Protein AF-A0A958J7U5-F1 (afdb_monomer_lite)

Structure (mmCIF, N/CA/C/O backbone):
data_AF-A0A958J7U5-F1
#
_entry.id   AF-A0A958J7U5-F1
#
loop_
_atom_site.group_PDB
_atom_site.id
_atom_site.type_symbol
_atom_site.label_atom_id
_atom_site.label_alt_id
_atom_site.label_comp_id
_atom_site.label_asym_id
_atom_site.label_entity_id
_atom_site.label_seq_id
_atom_site.pdbx_PDB_ins_code
_atom_site.Cartn_x
_atom_site.Cartn_y
_atom_site.Cartn_z
_atom_site.occupancy
_atom_site.B_iso_or_equiv
_atom_site.auth_seq_id
_atom_site.auth_comp_id
_atom_site.auth_asym_id
_atom_site.auth_atom_id
_atom_site.pdbx_PDB_model_num
ATOM 1 N N . MET A 1 1 ? -10.746 -6.681 -6.343 1.00 83.62 1 MET A N 1
ATOM 2 C CA . MET A 1 1 ? -10.108 -6.425 -5.038 1.00 83.62 1 MET A CA 1
ATOM 3 C C . MET A 1 1 ? -11.057 -5.571 -4.215 1.00 83.62 1 MET A C 1
ATOM 5 O O . MET A 1 1 ? -11.650 -4.666 -4.791 1.00 83.62 1 MET A O 1
ATOM 9 N N . LEU A 1 2 ? -11.267 -5.891 -2.939 1.00 90.31 2 LEU A N 1
ATOM 10 C CA . LEU A 1 2 ? -12.128 -5.127 -2.031 1.00 90.31 2 LEU A CA 1
ATOM 11 C C . LEU A 1 2 ? -11.323 -4.701 -0.805 1.00 90.31 2 LEU A C 1
ATOM 13 O O . LEU A 1 2 ? -10.599 -5.515 -0.238 1.00 90.31 2 LEU A O 1
ATOM 17 N N . PHE A 1 3 ? -11.468 -3.441 -0.411 1.00 92.44 3 PHE A N 1
ATOM 18 C CA . PHE A 1 3 ? -10.849 -2.883 0.786 1.00 92.44 3 PHE A CA 1
ATOM 19 C C . PHE A 1 3 ? -11.851 -2.950 1.931 1.00 92.44 3 PHE A C 1
ATOM 21 O O . PHE A 1 3 ? -12.968 -2.446 1.804 1.00 92.44 3 PHE A O 1
ATOM 28 N N . HIS A 1 4 ? -11.456 -3.588 3.024 1.00 95.69 4 HIS A N 1
ATOM 29 C CA . HIS A 1 4 ? -12.252 -3.679 4.238 1.00 95.69 4 HIS A CA 1
ATOM 30 C C . HIS A 1 4 ? -11.542 -2.898 5.328 1.00 95.69 4 HIS A C 1
ATOM 32 O O . HIS A 1 4 ? -10.360 -3.132 5.571 1.00 95.69 4 HIS A O 1
ATOM 38 N N . PHE A 1 5 ? -12.261 -1.986 5.971 1.00 96.69 5 PHE A N 1
ATOM 39 C CA . PHE A 1 5 ? -11.729 -1.205 7.072 1.00 96.69 5 PHE A CA 1
ATOM 40 C C . PHE A 1 5 ? -12.803 -0.910 8.115 1.00 96.69 5 PHE A C 1
ATOM 42 O O . PHE A 1 5 ? -13.997 -0.894 7.806 1.00 96.69 5 PHE A O 1
ATOM 49 N N . GLU A 1 6 ? -12.349 -0.653 9.333 1.00 96.25 6 GLU A N 1
ATOM 50 C CA . GLU A 1 6 ? -13.137 -0.180 10.463 1.00 96.25 6 GLU A CA 1
ATOM 51 C C . GLU A 1 6 ? -12.350 0.942 11.138 1.00 96.25 6 GLU A C 1
ATOM 53 O O . GLU A 1 6 ? -11.171 0.767 11.440 1.00 96.25 6 GLU A O 1
ATOM 58 N N . LEU A 1 7 ? -12.973 2.108 11.305 1.00 96.81 7 LEU A N 1
ATOM 59 C CA . LEU A 1 7 ? -12.341 3.254 11.956 1.00 96.81 7 LEU A CA 1
ATOM 60 C C . LEU A 1 7 ? -12.516 3.157 13.469 1.00 96.81 7 LEU A C 1
ATOM 62 O O . LEU A 1 7 ? -13.548 2.678 13.940 1.00 96.81 7 LEU A O 1
ATOM 66 N N . GLU A 1 8 ? -11.533 3.658 14.207 1.00 95.31 8 GLU A N 1
ATOM 67 C CA . GLU A 1 8 ? -11.657 3.855 15.649 1.00 95.31 8 GLU A CA 1
ATOM 68 C C . GLU A 1 8 ? -12.774 4.852 15.987 1.00 95.31 8 GLU A C 1
ATOM 70 O O . GLU A 1 8 ? -13.121 5.733 15.187 1.00 95.31 8 GLU A O 1
ATOM 75 N N . ASN A 1 9 ? -13.343 4.729 17.190 1.00 94.81 9 ASN A N 1
ATOM 76 C CA . ASN A 1 9 ? -14.291 5.730 17.663 1.00 94.81 9 ASN A CA 1
ATOM 77 C C . ASN A 1 9 ? -13.557 7.048 17.894 1.00 94.81 9 ASN A C 1
ATOM 79 O O . ASN A 1 9 ? -12.420 7.076 18.357 1.00 94.81 9 ASN A O 1
ATOM 83 N N . LEU A 1 10 ? -14.236 8.159 17.621 1.00 92.25 10 LEU A N 1
ATOM 84 C CA . LEU A 1 10 ? -13.629 9.484 17.718 1.00 92.25 10 LEU A CA 1
ATOM 85 C C . LEU A 1 10 ? -13.093 9.788 19.128 1.00 92.25 10 LEU A C 1
ATOM 87 O O . LEU A 1 10 ? -12.103 10.501 19.256 1.00 92.25 10 LEU A O 1
ATOM 91 N N . GLU A 1 11 ? -13.746 9.272 20.170 1.00 93.75 11 GLU A N 1
ATOM 92 C CA . GLU A 1 11 ? -13.322 9.410 21.566 1.00 93.75 11 GLU A CA 1
ATOM 93 C C . GLU A 1 11 ? -12.025 8.671 21.920 1.00 93.75 11 GLU A C 1
ATOM 95 O O . GLU A 1 11 ? -11.380 9.054 22.897 1.00 93.75 11 GLU A O 1
ATOM 100 N N . ASP A 1 12 ? -11.645 7.660 21.137 1.00 92.69 12 ASP A N 1
ATOM 101 C CA . ASP A 1 12 ? -10.459 6.832 21.370 1.00 92.69 12 ASP A CA 1
ATOM 102 C C . ASP A 1 12 ? -9.216 7.396 20.646 1.00 92.69 12 ASP A C 1
ATOM 104 O O . ASP A 1 12 ? -8.085 7.046 20.980 1.00 92.69 12 ASP A O 1
ATOM 108 N N . ILE A 1 13 ? -9.404 8.334 19.705 1.00 92.69 13 ILE A N 1
ATOM 109 C CA . ILE A 1 13 ? -8.319 8.930 18.912 1.00 92.69 13 ILE A CA 1
ATOM 110 C C . ILE A 1 13 ? -7.546 9.969 19.734 1.00 92.69 13 ILE A C 1
ATOM 112 O O . ILE A 1 13 ? -8.056 11.042 20.077 1.00 92.69 13 ILE A O 1
ATOM 116 N N . GLU A 1 14 ? -6.263 9.697 19.974 1.00 90.44 14 GLU A N 1
ATOM 117 C CA . GLU A 1 14 ? -5.374 10.624 20.674 1.00 90.44 14 GLU A CA 1
ATOM 118 C C . GLU A 1 14 ? -5.058 11.882 19.830 1.00 90.44 14 GLU A C 1
ATOM 120 O O . GLU A 1 14 ? -4.676 11.781 18.657 1.00 90.44 14 GLU A O 1
ATOM 125 N N . PRO A 1 15 ? -5.162 13.099 20.404 1.00 91.31 15 PRO A N 1
ATOM 126 C CA . PRO A 1 15 ? -4.698 14.319 19.752 1.00 91.31 15 PRO A CA 1
ATOM 127 C C . PRO A 1 15 ? -3.190 14.294 19.497 1.00 91.31 15 PRO A C 1
ATOM 129 O O . PRO A 1 15 ? -2.401 13.843 20.323 1.00 91.31 15 PRO A O 1
ATOM 132 N N . TRP A 1 16 ? -2.777 14.860 18.370 1.00 91.31 16 TRP A N 1
ATOM 133 C CA . TRP A 1 16 ? -1.379 14.908 17.963 1.00 91.31 16 TRP A CA 1
ATOM 134 C C . TRP A 1 16 ? -0.680 16.145 18.523 1.00 91.31 16 TRP A C 1
ATOM 136 O O . TRP A 1 16 ? -1.299 17.193 18.709 1.00 91.31 16 TRP A O 1
ATOM 146 N N . GLY A 1 17 ? 0.637 16.046 18.703 1.00 89.38 17 GLY A N 1
ATOM 147 C CA . GLY A 1 17 ? 1.484 17.133 19.193 1.00 89.38 17 GLY A CA 1
ATOM 148 C C . GLY A 1 17 ? 1.886 16.947 20.653 1.00 89.38 17 GLY A C 1
ATOM 149 O O . GLY A 1 17 ? 1.810 15.853 21.201 1.00 89.38 17 GLY A O 1
ATOM 150 N N . ASN A 1 18 ? 2.341 18.029 21.281 1.00 92.06 18 ASN A N 1
ATOM 151 C CA . ASN A 1 18 ? 2.673 18.056 22.703 1.00 92.06 18 ASN A CA 1
ATOM 152 C C . ASN A 1 18 ? 1.902 19.194 23.371 1.00 92.06 18 ASN A C 1
ATOM 154 O O . ASN A 1 18 ? 1.729 20.237 22.741 1.00 92.06 18 ASN A O 1
ATOM 158 N N . PRO A 1 19 ? 1.498 19.061 24.646 1.00 92.06 19 PRO A N 1
ATOM 159 C CA . PRO A 1 19 ? 0.927 20.179 25.386 1.00 92.06 19 PRO A CA 1
ATOM 160 C C . PRO A 1 19 ? 1.841 21.423 25.346 1.00 92.06 19 PRO A C 1
ATOM 162 O O . PRO A 1 19 ? 3.053 21.281 25.533 1.00 92.06 19 PRO A O 1
ATOM 165 N N . PRO A 1 20 ? 1.289 22.638 25.158 1.00 92.31 20 PRO A N 1
ATOM 166 C CA . PRO A 1 20 ? -0.140 22.966 25.056 1.00 92.31 20 PRO A CA 1
ATOM 167 C C . PRO A 1 20 ? -0.740 22.837 23.640 1.00 92.31 20 PRO A C 1
ATOM 169 O O . PRO A 1 20 ? -1.943 23.024 23.479 1.00 92.31 20 PRO A O 1
ATOM 172 N N . ASP A 1 21 ? 0.065 22.511 22.633 1.00 94.12 21 ASP A N 1
ATOM 173 C CA . ASP A 1 21 ? -0.278 22.575 21.209 1.00 94.12 21 ASP A CA 1
ATOM 174 C C . ASP A 1 21 ? -0.804 21.232 20.672 1.00 94.12 21 ASP A C 1
ATOM 176 O O . ASP A 1 21 ? -0.288 20.676 19.700 1.00 94.12 21 ASP A O 1
ATOM 180 N N . LEU A 1 22 ? -1.828 20.686 21.333 1.00 92.88 22 LEU A N 1
ATOM 181 C CA . LEU A 1 22 ? -2.511 19.475 20.874 1.00 92.88 22 LEU A CA 1
ATOM 182 C C . L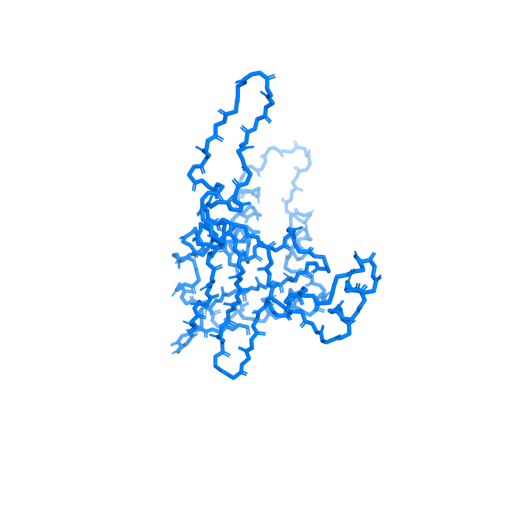EU A 1 22 ? -3.542 19.805 19.788 1.00 92.88 22 LEU A C 1
ATOM 184 O O . LEU A 1 22 ? -4.328 20.744 19.931 1.00 92.88 22 LEU A O 1
ATOM 188 N N . ALA A 1 23 ? -3.582 19.002 18.725 1.00 91.94 23 ALA A N 1
ATOM 189 C CA . ALA A 1 23 ? -4.533 19.165 17.629 1.00 91.94 23 ALA A CA 1
ATOM 190 C C . ALA A 1 23 ? -5.006 17.820 17.067 1.00 91.94 23 ALA A C 1
ATOM 192 O O . ALA A 1 23 ? -4.258 16.847 17.010 1.00 91.94 23 ALA A O 1
ATOM 193 N N . LEU A 1 24 ? -6.249 17.782 16.583 1.00 90.12 24 LEU A N 1
ATOM 194 C CA . LEU A 1 24 ? -6.728 16.662 15.778 1.00 90.12 24 LEU A CA 1
ATOM 195 C C . LEU A 1 24 ? -6.225 16.824 14.341 1.00 90.12 24 LEU A C 1
ATOM 197 O O . LEU A 1 24 ? -6.545 17.798 13.658 1.00 90.12 24 LEU A O 1
ATOM 201 N N . SER A 1 25 ? -5.431 15.858 13.889 1.00 89.06 25 SER A N 1
ATOM 202 C CA . SER A 1 25 ? -4.999 15.746 12.498 1.00 89.06 25 SER A CA 1
ATOM 203 C C . SER A 1 25 ? -6.066 15.019 11.688 1.00 89.06 25 SER A C 1
ATOM 205 O O . SER A 1 25 ? -6.557 13.982 12.128 1.00 89.06 25 SER A O 1
ATOM 207 N N . TRP A 1 26 ? -6.378 15.498 10.479 1.00 93.00 26 TRP A N 1
ATOM 208 C CA . TRP A 1 26 ? -7.281 14.784 9.566 1.00 93.00 26 TRP A CA 1
ATOM 209 C C . TRP A 1 26 ? -6.802 13.345 9.306 1.00 93.00 26 TRP A C 1
ATOM 211 O O . TRP A 1 26 ? -7.617 12.441 9.174 1.00 93.00 26 TRP A O 1
ATOM 221 N N . PHE A 1 27 ? -5.482 13.136 9.272 1.00 93.75 27 PHE A N 1
ATOM 222 C CA . PHE A 1 27 ? -4.873 11.825 9.078 1.00 93.75 27 PHE A CA 1
ATOM 223 C C . PHE A 1 27 ? -5.057 10.946 10.319 1.00 93.75 27 PHE A C 1
ATOM 225 O O . PHE A 1 27 ? -5.396 9.771 10.198 1.00 93.75 27 PHE A O 1
ATOM 232 N N . GLY A 1 28 ? -4.932 11.542 11.510 1.00 93.75 28 GLY A N 1
ATOM 233 C CA . GLY A 1 28 ? -5.219 10.881 12.784 1.00 93.75 28 GLY A CA 1
ATOM 234 C C . GLY A 1 28 ? -6.660 10.374 12.873 1.00 93.75 28 GLY A C 1
ATOM 235 O O . GLY A 1 28 ? -6.888 9.276 13.359 1.00 93.75 28 GLY A O 1
ATOM 236 N N . LEU A 1 29 ? -7.616 11.106 12.287 1.00 95.19 29 LEU A N 1
ATOM 237 C CA . LEU A 1 29 ? -9.025 10.692 12.191 1.00 95.19 29 LEU A CA 1
ATOM 238 C C . LEU A 1 29 ? -9.264 9.450 11.312 1.00 95.19 29 LEU A C 1
ATOM 240 O O . LEU A 1 29 ? -10.402 9.005 11.188 1.00 95.19 29 LEU A O 1
ATOM 244 N N . SER A 1 30 ? -8.222 8.914 10.673 1.00 96.56 30 SER A N 1
ATOM 245 C CA . SER A 1 30 ? -8.286 7.673 9.899 1.00 96.56 30 SER A CA 1
ATOM 246 C C . SER A 1 30 ? -7.689 6.464 10.623 1.00 96.56 30 SER A C 1
ATOM 248 O O . SER A 1 30 ? -7.515 5.424 9.988 1.00 96.56 30 SER A O 1
ATOM 250 N N . ALA A 1 31 ? -7.351 6.593 11.911 1.00 95.62 31 ALA A N 1
ATOM 251 C CA . ALA A 1 31 ? -6.923 5.471 12.743 1.00 95.62 31 ALA A CA 1
ATOM 252 C C . ALA A 1 31 ? -7.981 4.354 12.725 1.00 95.62 31 ALA A C 1
ATOM 254 O O . ALA A 1 31 ? -9.188 4.623 12.684 1.00 95.62 31 ALA A O 1
ATOM 255 N N . GLY A 1 32 ? -7.530 3.106 12.655 1.00 95.19 32 GLY A N 1
ATOM 256 C CA . GLY A 1 32 ? -8.423 1.981 12.449 1.00 95.19 32 GLY A CA 1
ATOM 257 C C . GLY A 1 32 ? -7.734 0.717 11.970 1.00 95.19 32 GLY A C 1
ATOM 258 O O . GLY A 1 32 ? -6.520 0.642 11.796 1.00 95.19 32 GLY A O 1
ATOM 259 N N . ASN A 1 33 ? -8.566 -0.286 11.706 1.00 95.69 33 ASN A N 1
ATOM 260 C CA . ASN A 1 33 ? -8.137 -1.596 11.258 1.00 95.69 33 ASN A CA 1
ATOM 261 C C . ASN A 1 33 ? -8.490 -1.826 9.789 1.00 95.69 33 ASN A C 1
ATOM 263 O O . ASN A 1 33 ? -9.579 -1.446 9.356 1.00 95.69 33 ASN A O 1
ATOM 267 N N . TYR A 1 34 ? -7.630 -2.495 9.017 1.00 96.00 34 TYR A N 1
ATOM 268 C CA . TYR A 1 34 ? -7.951 -2.847 7.632 1.00 96.00 34 TYR A CA 1
ATOM 269 C C . TYR A 1 34 ? -7.282 -4.122 7.111 1.00 96.00 34 TYR A C 1
ATOM 271 O O . TYR A 1 34 ? -6.280 -4.610 7.632 1.00 96.00 34 TYR A O 1
ATOM 279 N N . HIS A 1 35 ? -7.860 -4.651 6.032 1.00 95.69 35 HIS A N 1
ATOM 280 C CA . HIS A 1 35 ? -7.290 -5.708 5.199 1.00 95.69 35 HIS A CA 1
ATOM 281 C C . HIS A 1 35 ? -7.818 -5.607 3.762 1.00 95.69 35 HIS A C 1
ATOM 283 O O . HIS A 1 35 ? -8.755 -4.860 3.457 1.00 95.69 35 HIS A O 1
ATOM 289 N N . ILE A 1 36 ? -7.225 -6.385 2.857 1.00 94.00 36 ILE A N 1
ATOM 290 C CA . ILE A 1 36 ? -7.600 -6.389 1.442 1.00 94.00 36 ILE A CA 1
ATOM 291 C C . ILE A 1 36 ? -8.074 -7.781 1.045 1.00 94.00 36 ILE A C 1
ATOM 293 O O . ILE A 1 36 ? -7.350 -8.762 1.184 1.00 94.00 36 ILE A O 1
ATOM 297 N N . LYS A 1 37 ? -9.270 -7.869 0.464 1.00 93.44 37 LYS A N 1
ATOM 298 C CA . LYS A 1 37 ? -9.790 -9.106 -0.114 1.00 93.44 37 LYS A CA 1
ATOM 299 C C . LYS A 1 37 ? -9.490 -9.190 -1.609 1.00 93.44 37 LYS A C 1
ATOM 301 O O . LYS A 1 37 ? -9.998 -8.418 -2.434 1.00 93.44 37 LYS A O 1
ATOM 306 N N . ALA A 1 38 ? -8.700 -10.190 -1.962 1.00 89.31 38 ALA A N 1
ATOM 307 C CA . ALA A 1 38 ? -8.216 -10.500 -3.294 1.00 89.31 38 ALA A CA 1
ATOM 308 C C . ALA A 1 38 ? -8.715 -11.884 -3.737 1.00 89.31 38 ALA A C 1
ATOM 310 O O . ALA A 1 38 ? -8.059 -12.908 -3.549 1.00 89.31 38 ALA A O 1
ATOM 311 N N . GLY A 1 39 ? -9.922 -11.935 -4.307 1.00 88.25 39 GLY A N 1
ATOM 312 C CA . GLY A 1 39 ? -10.568 -13.209 -4.623 1.00 88.25 39 GLY A CA 1
ATOM 313 C C . GLY A 1 39 ? -10.881 -13.989 -3.343 1.00 88.25 39 GLY A C 1
ATOM 314 O O . GLY A 1 39 ? -11.704 -13.544 -2.541 1.00 88.25 39 GLY A O 1
ATOM 315 N N . MET A 1 40 ? -10.232 -15.143 -3.165 1.00 90.06 40 MET A N 1
ATOM 316 C CA . MET A 1 40 ? -10.343 -15.968 -1.951 1.00 90.06 40 MET A CA 1
ATOM 317 C C . MET A 1 40 ? -9.248 -15.679 -0.913 1.00 90.06 40 MET A C 1
ATOM 319 O O . MET A 1 40 ? -9.295 -16.249 0.172 1.00 90.06 40 MET A O 1
ATOM 323 N N . THR A 1 41 ? -8.283 -14.817 -1.235 1.00 90.56 41 THR A N 1
ATOM 324 C CA . THR A 1 41 ? -7.150 -14.490 -0.363 1.00 90.56 41 THR A CA 1
ATOM 325 C C . THR A 1 41 ? -7.405 -13.179 0.374 1.00 90.56 41 THR A C 1
ATOM 327 O O . THR A 1 41 ? -7.923 -12.224 -0.209 1.00 90.56 41 THR A O 1
ATOM 330 N N . GLU A 1 42 ? -7.013 -13.119 1.643 1.00 93.12 42 GLU A N 1
ATOM 331 C CA . GLU A 1 42 ? -6.936 -11.879 2.418 1.00 93.12 42 GLU A CA 1
ATOM 332 C C . GLU A 1 42 ? -5.471 -11.451 2.511 1.00 93.12 42 GLU A C 1
ATOM 334 O O . GLU A 1 42 ? -4.643 -12.162 3.080 1.00 93.12 42 GLU A O 1
ATOM 339 N N . LEU A 1 43 ? -5.144 -10.307 1.919 1.00 92.81 43 LEU A N 1
ATOM 340 C CA . LEU A 1 43 ? -3.854 -9.654 2.101 1.00 92.81 43 LEU A CA 1
ATOM 341 C C . LEU A 1 43 ? -3.922 -8.753 3.332 1.00 92.81 43 LEU A C 1
ATOM 343 O O . LEU A 1 43 ? -4.989 -8.241 3.680 1.00 92.81 43 LEU A O 1
ATOM 347 N N . LEU A 1 44 ? -2.761 -8.519 3.945 1.00 93.31 44 LEU A N 1
ATOM 348 C CA . LEU A 1 44 ? -2.621 -7.676 5.137 1.00 93.31 44 LEU A CA 1
ATOM 349 C C . LEU A 1 44 ? -3.422 -8.198 6.344 1.00 93.31 44 LEU A C 1
ATOM 351 O O . LEU A 1 44 ? -3.874 -7.441 7.195 1.00 93.31 44 LEU A O 1
ATOM 355 N N . ARG A 1 45 ? -3.589 -9.520 6.422 1.00 94.06 45 ARG A N 1
ATOM 356 C CA . ARG A 1 45 ? -4.056 -10.220 7.616 1.00 94.06 45 ARG A CA 1
ATOM 357 C C . ARG A 1 45 ? -2.877 -10.987 8.203 1.00 94.06 45 ARG A C 1
ATOM 359 O O . ARG A 1 45 ? -2.295 -11.834 7.526 1.00 94.06 45 ARG A O 1
ATOM 366 N N . TYR A 1 46 ? -2.539 -10.710 9.454 1.00 93.38 46 TYR A N 1
ATOM 367 C CA . TYR A 1 46 ? -1.535 -11.471 10.183 1.00 93.38 46 TYR A CA 1
ATOM 368 C C . TYR A 1 46 ? -1.982 -12.922 10.373 1.00 93.38 46 TYR A C 1
ATOM 370 O O . TYR A 1 46 ? -3.169 -13.221 10.533 1.00 93.38 46 TYR A O 1
ATOM 378 N N . SER A 1 47 ? -1.013 -13.838 10.362 1.00 92.25 47 SER A N 1
ATOM 379 C CA . SER A 1 47 ? -1.285 -15.243 10.654 1.00 92.25 47 SER A CA 1
ATOM 380 C C . SER A 1 47 ? -1.668 -15.428 12.124 1.00 92.25 47 SER A C 1
ATOM 382 O O . SER A 1 47 ? -1.315 -14.618 12.988 1.00 92.25 47 SER A O 1
ATOM 384 N N . ASP A 1 48 ? -2.361 -16.521 12.430 1.00 94.12 48 ASP A N 1
ATOM 385 C CA . ASP A 1 48 ? -2.809 -16.814 13.794 1.00 94.12 48 ASP A CA 1
ATOM 386 C C . ASP A 1 48 ? -1.616 -16.967 14.761 1.00 94.12 48 ASP A C 1
ATOM 388 O O . ASP A 1 48 ? -1.717 -16.664 15.952 1.00 94.12 48 ASP A O 1
ATOM 392 N N . GLU A 1 49 ? -0.457 -17.403 14.256 1.00 94.06 49 GLU A N 1
ATOM 393 C CA . GLU A 1 49 ? 0.797 -17.462 15.004 1.00 94.06 49 GLU A CA 1
ATOM 394 C C . GLU A 1 49 ? 1.320 -16.071 15.374 1.00 94.06 49 GLU A C 1
ATOM 396 O O . GLU A 1 49 ? 1.686 -15.861 16.532 1.00 94.06 49 GLU A O 1
ATOM 401 N N . CYS A 1 50 ? 1.329 -15.125 14.426 1.00 92.44 50 CYS A N 1
ATOM 402 C CA . CYS A 1 50 ? 1.721 -13.738 14.681 1.00 92.44 50 CYS A CA 1
ATOM 403 C C . CYS A 1 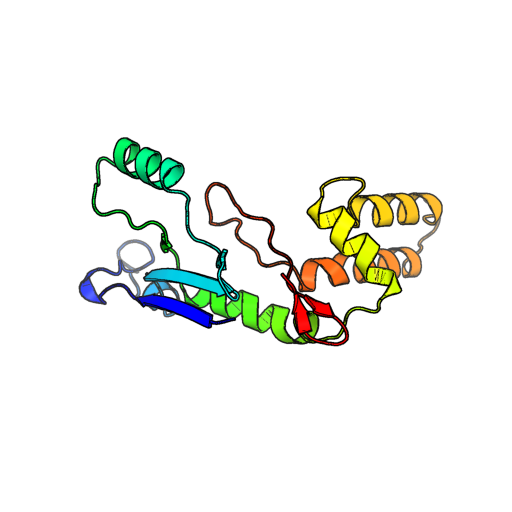50 ? 0.801 -13.094 15.719 1.00 92.44 50 CYS A C 1
ATOM 405 O O . CYS A 1 50 ? 1.281 -12.542 16.706 1.00 92.44 50 CYS A O 1
ATOM 407 N N . VAL A 1 51 ? -0.515 -13.238 15.549 1.00 94.00 51 VAL A N 1
ATOM 408 C CA . VAL A 1 51 ? -1.507 -12.673 16.475 1.00 94.00 51 VAL A CA 1
ATOM 409 C C . VAL A 1 51 ? -1.325 -13.236 17.878 1.00 94.00 51 VAL A C 1
ATOM 411 O O . VAL A 1 51 ? -1.293 -12.477 18.843 1.00 94.00 51 VAL A O 1
ATOM 414 N N . ARG A 1 52 ? -1.132 -14.554 18.016 1.00 94.56 52 ARG A N 1
ATOM 415 C CA . ARG A 1 52 ? -0.859 -15.174 19.320 1.00 94.56 52 ARG A CA 1
ATOM 416 C C . ARG A 1 52 ? 0.387 -14.577 19.981 1.00 94.56 52 ARG A C 1
ATOM 418 O O . ARG A 1 52 ? 0.339 -14.258 21.166 1.00 94.56 52 ARG A O 1
ATOM 425 N N . ALA A 1 53 ? 1.468 -14.391 19.224 1.00 93.44 53 ALA A N 1
ATOM 426 C CA . ALA A 1 53 ? 2.696 -13.788 19.736 1.00 93.44 53 ALA A CA 1
ATOM 427 C C . ALA A 1 53 ? 2.508 -12.312 20.138 1.00 93.44 53 ALA A C 1
ATOM 429 O O . ALA A 1 53 ? 3.042 -11.881 21.162 1.00 93.44 53 ALA A O 1
ATOM 430 N N . PHE A 1 54 ? 1.735 -11.536 19.371 1.00 92.50 54 PHE A N 1
ATOM 431 C CA . PHE A 1 54 ? 1.430 -10.141 19.699 1.00 92.50 54 PHE A CA 1
ATOM 432 C C . PHE A 1 54 ? 0.599 -10.022 20.972 1.00 92.50 54 PHE A C 1
ATOM 434 O O . PHE A 1 54 ? 0.972 -9.257 21.860 1.00 92.50 54 PHE A O 1
ATOM 441 N N . ARG A 1 55 ? -0.460 -10.829 21.104 1.00 94.81 55 ARG A N 1
ATOM 442 C CA . ARG A 1 55 ? -1.315 -10.861 22.300 1.00 94.81 55 ARG A CA 1
ATOM 443 C C . ARG A 1 55 ? -0.531 -11.235 23.552 1.00 94.81 55 ARG A C 1
ATOM 445 O O . ARG A 1 55 ? -0.638 -10.557 24.568 1.00 94.81 55 ARG A O 1
ATOM 452 N N . GLU A 1 56 ? 0.329 -12.252 23.466 1.00 95.00 56 GLU A N 1
ATOM 453 C CA . GLU A 1 56 ? 1.202 -12.652 24.576 1.00 95.00 56 GLU A CA 1
ATOM 454 C C . GLU A 1 56 ? 2.160 -11.523 24.988 1.00 95.00 56 GLU A C 1
ATOM 456 O O . GLU A 1 56 ? 2.303 -11.222 26.176 1.00 95.00 56 GLU A O 1
ATOM 461 N N . LYS A 1 57 ? 2.791 -10.862 24.010 1.00 94.31 57 LYS A N 1
ATOM 462 C CA . LYS A 1 57 ? 3.740 -9.768 24.255 1.00 94.31 57 LYS A CA 1
ATOM 463 C C . LYS A 1 57 ? 3.062 -8.522 24.835 1.00 94.31 57 LYS A C 1
ATOM 465 O O . LYS A 1 57 ? 3.617 -7.914 25.749 1.00 94.31 57 LYS A O 1
ATOM 470 N N . ALA A 1 58 ? 1.901 -8.141 24.307 1.00 92.75 58 ALA A N 1
ATOM 471 C CA . ALA A 1 58 ? 1.143 -6.963 24.731 1.00 92.75 58 ALA A CA 1
ATOM 472 C C . ALA A 1 58 ? 0.310 -7.206 26.002 1.00 92.75 58 ALA A C 1
ATOM 474 O O . ALA A 1 58 ? -0.055 -6.249 26.679 1.00 92.75 58 ALA A O 1
ATOM 475 N N . ARG A 1 59 ? 0.055 -8.476 26.354 1.00 93.88 59 ARG A N 1
ATOM 476 C CA . ARG A 1 59 ? -0.913 -8.897 27.383 1.00 93.88 59 ARG A CA 1
ATOM 477 C C . ARG A 1 59 ? -2.325 -8.379 27.101 1.00 93.88 59 ARG A C 1
ATOM 479 O O . ARG A 1 59 ? -3.027 -7.958 28.017 1.00 93.88 59 ARG A O 1
ATOM 486 N N . ASP A 1 60 ? -2.714 -8.430 25.834 1.00 91.00 60 ASP A N 1
ATOM 487 C CA . ASP A 1 60 ? -3.999 -7.950 25.344 1.00 91.00 60 ASP A CA 1
ATOM 488 C C . ASP A 1 60 ? -4.606 -8.989 24.401 1.00 91.00 60 ASP A C 1
ATOM 490 O O . ASP A 1 60 ? -4.092 -9.219 23.310 1.00 91.00 60 ASP A O 1
ATOM 494 N N . ASP A 1 61 ? -5.698 -9.625 24.826 1.00 90.44 61 ASP A N 1
ATOM 495 C CA . ASP A 1 61 ? -6.401 -10.640 24.037 1.00 90.44 61 ASP A CA 1
ATOM 496 C C . ASP A 1 61 ? -7.343 -10.042 22.977 1.00 90.44 61 ASP A C 1
ATOM 498 O O . ASP A 1 61 ? -7.905 -10.784 22.165 1.00 90.44 61 ASP A O 1
ATOM 502 N N . THR A 1 62 ? -7.514 -8.717 22.958 1.00 88.50 62 THR A N 1
ATOM 503 C CA . THR A 1 62 ? -8.429 -8.017 22.046 1.00 88.50 62 THR A CA 1
ATOM 504 C C . THR A 1 62 ? -7.803 -7.679 20.694 1.00 88.50 62 THR A C 1
ATOM 506 O O . THR A 1 62 ? -8.543 -7.422 19.745 1.00 88.50 62 THR A O 1
ATOM 509 N N . LEU A 1 63 ? -6.470 -7.780 20.561 1.00 90.00 63 LEU A N 1
ATOM 510 C CA . LEU A 1 63 ? -5.765 -7.494 19.307 1.00 90.00 63 LEU A CA 1
ATOM 511 C C . LEU A 1 63 ? -6.349 -8.290 18.140 1.00 90.00 63 LEU A C 1
ATOM 513 O O . LEU A 1 63 ? -6.484 -9.519 18.208 1.00 90.00 63 LEU A O 1
ATOM 517 N N . THR A 1 64 ? -6.674 -7.593 17.058 1.00 91.75 64 THR A N 1
ATOM 518 C CA . THR A 1 64 ? -7.249 -8.188 15.850 1.00 91.75 64 THR A CA 1
ATOM 519 C C . THR A 1 64 ? -6.145 -8.771 14.950 1.00 91.75 64 THR A C 1
ATOM 521 O O . THR A 1 64 ? -4.967 -8.457 15.128 1.00 91.75 64 THR A O 1
ATOM 524 N N . PRO A 1 65 ? -6.474 -9.653 13.987 1.00 94.19 65 PRO A N 1
ATOM 525 C CA . PRO A 1 65 ? -5.504 -10.116 12.995 1.00 94.19 65 PRO A CA 1
ATOM 526 C C . PRO A 1 65 ? -5.237 -9.092 11.884 1.00 94.19 65 PRO A C 1
ATOM 528 O O . PRO A 1 65 ? -4.479 -9.390 10.962 1.00 94.19 65 PRO A O 1
ATOM 531 N N . TYR A 1 6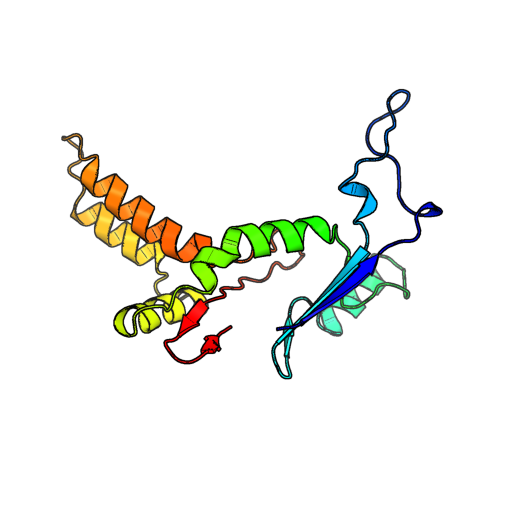6 ? -5.895 -7.938 11.906 1.00 95.25 66 TYR A N 1
ATOM 532 C CA . TYR A 1 66 ? -5.835 -6.954 10.836 1.00 95.25 66 TYR A CA 1
ATOM 533 C C . TYR A 1 66 ? -4.778 -5.894 11.120 1.00 95.25 66 TYR A C 1
ATOM 535 O O . TYR A 1 66 ? -4.262 -5.789 12.232 1.00 95.25 66 TYR A O 1
ATOM 543 N N . VAL A 1 67 ? -4.412 -5.145 10.083 1.00 94.19 67 VAL A N 1
ATOM 544 C CA . VAL A 1 67 ? -3.493 -4.023 10.245 1.00 94.19 67 VAL A CA 1
ATOM 545 C C . VAL A 1 67 ? -4.179 -2.951 11.063 1.00 94.19 67 VAL A C 1
ATOM 547 O O . VAL A 1 67 ? -5.195 -2.445 10.609 1.00 94.19 67 VAL A O 1
ATOM 550 N N . ASP A 1 68 ? -3.581 -2.594 12.192 1.00 93.44 68 ASP A N 1
ATOM 551 C CA . ASP A 1 68 ? -3.968 -1.460 13.025 1.00 93.44 68 ASP A CA 1
ATOM 552 C C . ASP A 1 68 ? -3.096 -0.246 12.660 1.00 93.44 68 ASP A C 1
ATOM 554 O O . ASP A 1 68 ? -1.937 -0.134 13.074 1.00 93.44 68 ASP A O 1
ATOM 558 N N . TYR A 1 69 ? -3.592 0.579 11.735 1.00 94.31 69 TYR A N 1
ATOM 559 C CA . TYR A 1 69 ? -2.876 1.738 11.204 1.00 94.31 69 TYR A CA 1
ATOM 560 C C . TYR A 1 69 ? -3.830 2.717 10.509 1.00 94.31 69 TYR A C 1
ATOM 562 O O . TYR A 1 69 ? -4.952 2.384 10.141 1.00 94.31 69 TYR A O 1
ATOM 570 N N . TYR A 1 70 ? -3.353 3.927 10.229 1.00 95.38 70 TYR A N 1
ATOM 571 C CA . TYR A 1 70 ? -4.127 4.949 9.526 1.00 95.38 70 TYR A CA 1
ATOM 572 C C . TYR A 1 70 ? -4.597 4.469 8.143 1.00 95.38 70 TYR A C 1
ATOM 574 O O . TYR A 1 70 ? -3.795 4.302 7.219 1.00 95.38 70 TYR A O 1
ATOM 582 N N . VAL A 1 71 ? -5.911 4.299 7.976 1.00 96.38 71 VAL A N 1
ATOM 583 C CA . VAL A 1 71 ? -6.558 3.844 6.734 1.00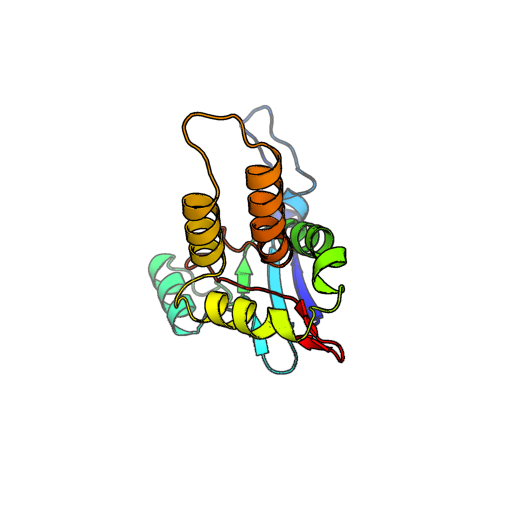 96.38 71 VAL A CA 1
ATOM 584 C C . VAL A 1 71 ? -6.235 4.786 5.574 1.00 96.38 71 VAL A C 1
ATOM 586 O O . VAL A 1 71 ? -6.024 4.332 4.448 1.00 96.38 71 VAL A O 1
ATOM 589 N N . ALA A 1 72 ? -6.121 6.094 5.839 1.00 95.56 72 ALA A N 1
ATOM 590 C CA . ALA A 1 72 ? -5.755 7.069 4.817 1.00 95.56 72 ALA A CA 1
ATOM 591 C C . ALA A 1 72 ? -4.407 6.746 4.158 1.00 95.56 72 ALA A C 1
ATOM 593 O O . ALA A 1 72 ? -4.275 6.956 2.956 1.00 95.56 72 ALA A O 1
ATOM 594 N N . ARG A 1 73 ? -3.443 6.169 4.895 1.00 94.50 73 ARG A N 1
ATOM 595 C CA . ARG A 1 73 ? -2.140 5.789 4.332 1.00 94.50 73 ARG A CA 1
ATOM 596 C C . ARG A 1 73 ? -2.291 4.768 3.212 1.00 94.50 73 ARG A C 1
ATOM 598 O O . ARG A 1 73 ? -1.744 4.961 2.130 1.00 94.50 73 ARG A O 1
ATOM 605 N N . LEU A 1 74 ? -3.071 3.715 3.461 1.00 93.69 74 LEU A N 1
ATOM 606 C CA . LEU A 1 74 ? -3.353 2.697 2.455 1.00 93.69 74 LEU A CA 1
ATOM 607 C C . LEU A 1 74 ? -4.043 3.317 1.232 1.00 93.69 74 LEU A C 1
ATOM 609 O O . LEU A 1 74 ? -3.665 3.033 0.098 1.00 93.69 74 LEU A O 1
ATOM 613 N N . TYR A 1 75 ? -5.041 4.177 1.447 1.00 92.81 75 TYR A N 1
ATOM 614 C CA . TYR A 1 75 ? -5.748 4.837 0.347 1.00 92.81 75 TYR A CA 1
ATOM 615 C C . TYR A 1 75 ? -4.835 5.742 -0.486 1.00 92.81 75 TYR A C 1
ATOM 617 O O . TYR A 1 75 ? -4.914 5.707 -1.713 1.00 92.81 75 TYR A O 1
ATOM 625 N N . GLU A 1 76 ? -3.967 6.526 0.150 1.00 94.31 76 GLU A N 1
ATOM 626 C CA . GLU A 1 76 ? -2.986 7.368 -0.540 1.00 94.31 76 GLU A CA 1
ATOM 627 C C . GLU A 1 76 ? -2.034 6.536 -1.400 1.00 94.31 76 GLU A C 1
ATOM 629 O O . GLU A 1 76 ? -1.817 6.873 -2.565 1.00 94.31 76 GLU A O 1
ATOM 634 N N . ASP A 1 77 ? -1.514 5.428 -0.864 1.00 93.31 77 ASP A N 1
ATOM 635 C CA . ASP A 1 77 ? -0.630 4.537 -1.614 1.00 93.31 77 ASP A CA 1
ATOM 636 C C . ASP A 1 77 ? -1.343 3.901 -2.809 1.00 93.31 77 ASP A C 1
ATOM 638 O O . ASP A 1 77 ? -0.837 3.959 -3.930 1.00 93.31 77 ASP A O 1
ATOM 642 N N . ILE A 1 78 ? -2.563 3.394 -2.623 1.00 92.50 78 ILE A N 1
ATOM 643 C CA . ILE A 1 78 ? -3.347 2.817 -3.721 1.00 92.50 78 ILE A CA 1
ATOM 644 C C . ILE A 1 78 ? -3.668 3.862 -4.793 1.00 92.50 78 ILE A C 1
ATOM 646 O O . ILE A 1 78 ? -3.563 3.556 -5.979 1.00 92.50 78 ILE A O 1
ATOM 650 N N . LEU A 1 79 ? -4.039 5.090 -4.418 1.00 93.81 79 LEU A N 1
ATOM 651 C CA . LEU A 1 79 ? -4.323 6.160 -5.382 1.00 93.81 79 LEU A CA 1
ATOM 652 C C . LEU A 1 79 ? -3.072 6.595 -6.146 1.00 93.81 79 LEU A C 1
ATOM 654 O O . LEU A 1 79 ? -3.150 6.819 -7.354 1.00 93.81 79 LEU A O 1
ATOM 658 N N . ARG A 1 80 ? -1.925 6.680 -5.464 1.00 94.50 80 ARG A N 1
ATOM 659 C CA . ARG A 1 80 ? -0.627 6.976 -6.082 1.00 94.50 80 ARG A CA 1
ATOM 660 C C . ARG A 1 80 ? -0.241 5.903 -7.099 1.00 94.50 80 ARG A C 1
ATOM 662 O O . ARG A 1 80 ? 0.196 6.234 -8.194 1.00 94.50 80 ARG A O 1
ATOM 669 N N . MET A 1 81 ? -0.428 4.633 -6.752 1.00 94.81 81 MET A N 1
ATOM 670 C CA . MET A 1 81 ? -0.085 3.499 -7.613 1.00 94.81 81 MET A CA 1
ATOM 671 C C . MET A 1 81 ? -1.105 3.275 -8.739 1.00 94.81 81 MET A C 1
ATOM 673 O O . MET A 1 81 ? -0.757 2.738 -9.789 1.00 94.81 81 MET A O 1
ATOM 677 N N . HIS A 1 82 ? -2.365 3.683 -8.541 1.00 92.69 82 HIS A N 1
ATOM 678 C CA . HIS A 1 82 ? -3.497 3.395 -9.426 1.00 92.69 82 HIS A CA 1
ATOM 679 C C . HIS A 1 82 ? -3.197 3.519 -10.933 1.00 92.69 82 HIS A C 1
ATOM 681 O O . HIS A 1 82 ? -3.464 2.554 -11.649 1.00 92.69 82 HIS A O 1
ATOM 687 N N . PRO A 1 83 ? -2.653 4.638 -11.457 1.00 93.69 83 PRO A N 1
ATOM 688 C CA . PRO A 1 83 ? -2.401 4.758 -12.895 1.00 93.69 83 PRO A CA 1
ATOM 689 C C . PRO A 1 83 ? -1.412 3.713 -13.435 1.00 93.69 83 PRO A C 1
ATOM 691 O O . PRO A 1 83 ? -1.565 3.274 -14.572 1.00 93.69 83 PRO A O 1
ATOM 694 N N . HIS A 1 84 ? -0.455 3.271 -12.622 1.00 93.69 84 HIS A N 1
ATOM 695 C CA . HIS A 1 84 ? 0.586 2.321 -13.016 1.00 93.69 84 HIS A CA 1
ATOM 696 C C . HIS A 1 84 ? 0.111 0.869 -12.886 1.00 93.69 84 HIS A C 1
ATOM 698 O O . HIS A 1 84 ? 0.424 0.027 -13.727 1.00 93.69 84 HIS A O 1
ATOM 704 N N . VAL A 1 85 ? -0.689 0.558 -11.861 1.00 92.12 85 VAL A N 1
ATOM 705 C CA . VAL A 1 85 ? -1.188 -0.813 -11.643 1.00 92.12 85 VAL A CA 1
ATOM 706 C C . VAL A 1 85 ? -2.247 -1.223 -12.666 1.00 92.12 85 VAL A C 1
ATOM 708 O O . VAL A 1 85 ? -2.364 -2.409 -12.963 1.00 92.12 85 VAL A O 1
ATOM 711 N N . ILE A 1 86 ? -3.018 -0.270 -13.210 1.00 91.69 86 ILE A N 1
ATOM 712 C CA . ILE A 1 86 ? -4.020 -0.552 -14.254 1.00 91.69 86 ILE A CA 1
ATOM 713 C C . ILE A 1 86 ? -3.421 -0.586 -15.662 1.00 91.69 86 ILE A C 1
ATOM 715 O O . ILE A 1 86 ? -4.072 -1.081 -16.581 1.00 91.69 86 ILE A O 1
ATOM 719 N N . GLU A 1 87 ? -2.218 -0.039 -15.845 1.00 92.12 87 GLU A N 1
ATOM 720 C CA . GLU A 1 87 ? -1.497 -0.114 -17.109 1.00 92.12 87 GLU A CA 1
ATOM 721 C C . GLU A 1 87 ? -1.080 -1.574 -17.356 1.00 92.12 87 GLU A C 1
ATOM 723 O O . GLU A 1 87 ? -0.347 -2.142 -16.536 1.00 92.12 87 GLU A O 1
ATOM 728 N N . PRO A 1 88 ? -1.526 -2.201 -18.463 1.00 91.12 88 PRO A N 1
ATOM 729 C CA . PRO A 1 88 ? -1.160 -3.575 -18.765 1.00 91.12 88 PRO A CA 1
ATOM 730 C C . PRO A 1 88 ? 0.352 -3.723 -18.905 1.00 91.12 88 PRO A C 1
ATOM 732 O O . PRO A 1 88 ? 0.986 -3.051 -19.719 1.00 91.12 88 PRO A O 1
ATOM 735 N N . VAL A 1 89 ? 0.923 -4.651 -18.143 1.00 90.88 89 VAL A N 1
ATOM 736 C CA . VAL A 1 89 ? 2.331 -5.012 -18.262 1.00 90.88 89 VAL A CA 1
ATOM 737 C C . VAL A 1 89 ? 2.523 -5.809 -19.555 1.00 90.88 89 VAL A C 1
ATOM 739 O O . VAL A 1 89 ? 1.871 -6.843 -19.734 1.00 90.88 89 VAL A O 1
ATOM 742 N N . PRO A 1 90 ? 3.431 -5.384 -20.452 1.00 89.81 90 PRO A N 1
ATOM 743 C CA . PRO A 1 90 ? 3.791 -6.165 -21.625 1.00 89.81 90 PRO A CA 1
ATOM 744 C C . PRO A 1 90 ? 4.239 -7.584 -21.258 1.00 89.81 90 PRO A C 1
ATOM 746 O O . PRO A 1 90 ? 5.051 -7.769 -20.353 1.00 89.81 90 PRO A O 1
ATOM 749 N N . ASP A 1 91 ? 3.780 -8.587 -22.010 1.00 89.94 91 ASP A N 1
ATOM 750 C CA . ASP A 1 91 ? 4.019 -10.005 -21.696 1.00 89.94 91 ASP A CA 1
ATOM 751 C C . ASP A 1 91 ? 5.512 -10.347 -21.519 1.00 89.94 91 ASP A C 1
ATOM 753 O O . ASP A 1 91 ? 5.872 -11.189 -20.696 1.00 89.94 91 ASP A O 1
ATOM 757 N N . PHE A 1 92 ? 6.397 -9.669 -22.259 1.00 88.69 92 PHE A N 1
ATOM 758 C CA . PHE A 1 92 ? 7.844 -9.880 -22.170 1.00 88.69 92 PHE A CA 1
ATOM 759 C C . PHE A 1 92 ? 8.464 -9.366 -20.858 1.00 88.69 92 PHE A C 1
ATOM 761 O O . PHE A 1 92 ? 9.554 -9.811 -20.506 1.00 88.69 92 PHE A O 1
ATOM 768 N N . LEU A 1 93 ? 7.783 -8.475 -20.125 1.00 87.12 93 LEU A N 1
ATOM 769 C CA . LEU A 1 93 ? 8.227 -7.949 -18.829 1.00 87.12 93 LEU A CA 1
ATOM 770 C C . LEU A 1 93 ? 7.755 -8.798 -17.637 1.00 87.12 93 LEU A C 1
ATOM 772 O O . LEU A 1 93 ? 8.373 -8.764 -16.575 1.00 87.12 93 LEU A O 1
ATOM 776 N N . ILE A 1 94 ? 6.721 -9.630 -17.806 1.00 86.88 94 ILE A N 1
ATOM 777 C CA . ILE A 1 94 ? 6.178 -10.490 -16.736 1.00 86.88 94 ILE A CA 1
ATOM 778 C C . ILE A 1 94 ? 7.245 -11.383 -16.068 1.00 86.88 94 ILE A C 1
ATOM 780 O O . ILE A 1 94 ? 7.233 -11.496 -14.838 1.00 86.88 94 ILE A O 1
ATOM 784 N N . PRO A 1 95 ? 8.187 -12.020 -16.800 1.00 85.56 95 PRO A N 1
ATOM 785 C CA . PRO A 1 95 ? 9.234 -12.823 -16.171 1.00 85.56 95 PRO A CA 1
ATOM 786 C C . PRO A 1 95 ? 10.113 -12.039 -15.191 1.00 85.56 95 PRO A C 1
ATOM 788 O O . PRO A 1 95 ? 10.641 -12.641 -14.262 1.00 85.56 95 PRO A O 1
ATOM 791 N N . TYR A 1 96 ? 10.263 -10.725 -15.374 1.00 82.00 96 TYR A N 1
ATOM 792 C CA . TYR A 1 96 ? 11.084 -9.878 -14.510 1.00 82.00 96 TYR A CA 1
ATOM 793 C C . TYR A 1 96 ? 10.364 -9.525 -13.207 1.00 82.00 96 TYR A C 1
ATOM 795 O O . TYR A 1 96 ? 10.959 -9.652 -12.142 1.00 82.00 96 TYR A O 1
ATOM 803 N N . ILE A 1 97 ? 9.061 -9.221 -13.270 1.00 83.19 97 ILE A N 1
ATOM 804 C CA . ILE A 1 97 ? 8.226 -9.046 -12.067 1.00 83.19 97 ILE A CA 1
ATOM 805 C C . ILE A 1 97 ? 8.245 -10.326 -11.219 1.00 83.19 97 ILE A C 1
ATOM 807 O O . ILE A 1 97 ? 8.407 -10.286 -10.005 1.00 83.19 97 ILE A O 1
ATOM 811 N N . ARG A 1 98 ? 8.147 -11.498 -11.859 1.00 83.50 98 ARG A N 1
ATOM 812 C CA . ARG A 1 98 ? 8.196 -12.784 -11.145 1.00 83.50 98 ARG A CA 1
ATOM 813 C C . ARG A 1 98 ? 9.530 -13.045 -10.444 1.00 83.50 98 ARG A C 1
ATOM 815 O O . ARG A 1 98 ? 9.527 -13.695 -9.405 1.00 83.50 98 ARG A O 1
ATOM 822 N N . ARG A 1 99 ? 10.650 -12.572 -11.000 1.00 79.62 99 ARG A N 1
ATOM 823 C CA . ARG A 1 99 ? 11.972 -12.676 -10.358 1.00 79.62 99 ARG A CA 1
ATOM 824 C C . ARG A 1 99 ? 12.070 -11.796 -9.121 1.00 79.62 99 ARG A C 1
ATOM 826 O O . ARG A 1 99 ? 12.576 -12.263 -8.107 1.00 79.62 99 ARG A O 1
ATOM 833 N N . GLU A 1 100 ? 11.521 -10.582 -9.192 1.00 81.56 100 GLU A N 1
ATOM 834 C CA . GLU A 1 100 ? 11.411 -9.686 -8.037 1.00 81.56 100 GLU A CA 1
ATOM 835 C C . GLU A 1 100 ? 10.679 -10.379 -6.880 1.00 81.56 100 GLU A C 1
ATOM 837 O O . GLU A 1 100 ? 11.210 -10.492 -5.778 1.00 81.56 100 GLU A O 1
ATOM 842 N N . LEU A 1 101 ? 9.515 -10.969 -7.169 1.00 78.56 101 LEU A N 1
ATOM 843 C CA . LEU A 1 101 ? 8.709 -11.705 -6.187 1.00 78.56 101 LEU A CA 1
ATOM 844 C C . LEU A 1 101 ? 9.417 -12.936 -5.606 1.00 78.56 101 LEU A C 1
ATOM 846 O O . LEU A 1 101 ? 9.192 -13.289 -4.450 1.00 78.56 101 LEU A O 1
ATOM 850 N N . ALA A 1 102 ? 10.249 -13.611 -6.401 1.00 79.88 102 ALA A N 1
ATOM 851 C CA . ALA A 1 102 ? 11.005 -14.779 -5.958 1.00 79.88 102 ALA A CA 1
ATOM 852 C C . ALA A 1 102 ? 12.237 -14.414 -5.109 1.00 79.88 102 ALA A C 1
ATOM 854 O O . ALA A 1 102 ? 12.809 -15.294 -4.469 1.00 79.88 102 ALA A O 1
ATOM 855 N N . GLY A 1 103 ? 12.667 -13.146 -5.111 1.00 73.69 103 GLY A N 1
ATOM 856 C CA . GLY A 1 103 ? 13.921 -12.720 -4.483 1.00 73.69 103 GLY A CA 1
ATOM 857 C C . GLY A 1 103 ? 15.177 -13.294 -5.156 1.00 73.69 103 GLY A C 1
ATOM 858 O O . GLY A 1 103 ? 16.261 -13.255 -4.578 1.00 73.69 103 GLY A O 1
ATOM 859 N N . GLU A 1 104 ? 15.049 -13.839 -6.369 1.00 71.69 104 GLU A N 1
ATOM 860 C CA . GLU A 1 104 ? 16.135 -14.452 -7.136 1.00 71.69 104 GLU A CA 1
ATOM 861 C C . GLU A 1 104 ? 16.509 -13.542 -8.311 1.00 71.69 104 GLU A C 1
ATOM 863 O O . GLU A 1 104 ? 15.749 -13.444 -9.274 1.00 71.69 104 GLU A O 1
ATOM 868 N N . ASN A 1 105 ? 17.693 -12.913 -8.271 1.00 71.12 105 ASN A N 1
ATOM 869 C CA . ASN A 1 105 ? 18.145 -11.951 -9.290 1.00 71.12 105 ASN A CA 1
ATOM 870 C C . ASN A 1 105 ? 17.083 -10.869 -9.548 1.00 71.12 105 ASN A C 1
ATOM 872 O O . ASN A 1 105 ? 16.460 -10.832 -10.617 1.00 71.12 105 ASN A O 1
ATOM 876 N N . SER A 1 106 ? 16.861 -10.034 -8.529 1.00 82.81 106 SER A N 1
ATOM 877 C CA . SER A 1 106 ? 15.834 -8.992 -8.532 1.00 82.81 106 SER A CA 1
ATOM 878 C C . SER A 1 106 ? 15.964 -8.067 -9.746 1.00 82.81 106 SER A C 1
ATOM 880 O O . SER A 1 106 ? 17.043 -7.892 -10.322 1.00 82.81 106 SER A O 1
ATOM 882 N N . TRP A 1 107 ? 14.855 -7.452 -10.144 1.00 85.25 107 TRP A N 1
ATOM 883 C CA . TRP A 1 107 ? 14.833 -6.426 -11.180 1.00 85.25 107 TRP A CA 1
ATOM 884 C C . TRP A 1 107 ? 15.810 -5.299 -10.859 1.00 85.25 107 TRP A C 1
ATOM 886 O O . TRP A 1 107 ? 16.551 -4.860 -11.735 1.00 85.25 107 TRP A O 1
ATOM 896 N N . PHE A 1 108 ? 15.877 -4.887 -9.592 1.00 85.94 108 PHE A N 1
ATOM 897 C CA . PHE A 1 108 ? 16.844 -3.885 -9.162 1.00 85.94 108 PHE A CA 1
ATOM 898 C C . PHE A 1 108 ? 18.287 -4.326 -9.429 1.00 85.94 108 PHE A C 1
ATOM 900 O O . PHE A 1 108 ? 19.065 -3.555 -9.987 1.00 85.94 108 PHE A O 1
ATOM 907 N N . GLN A 1 109 ? 18.643 -5.570 -9.092 1.00 88.06 109 GLN A N 1
ATOM 908 C CA . GLN A 1 109 ? 19.976 -6.102 -9.376 1.00 88.06 109 GLN A CA 1
ATOM 909 C C . GLN A 1 109 ? 20.258 -6.128 -10.886 1.00 88.06 109 GLN A C 1
ATOM 911 O O . GLN A 1 109 ? 21.331 -5.711 -11.311 1.00 88.06 109 GLN A O 1
ATOM 916 N N . PHE A 1 110 ? 19.287 -6.546 -11.701 1.00 88.06 110 PHE A N 1
ATOM 917 C CA . PHE A 1 110 ? 19.411 -6.518 -13.160 1.00 88.06 110 PHE A CA 1
ATOM 918 C C . PHE A 1 110 ? 19.659 -5.097 -13.698 1.00 88.06 110 PHE A C 1
ATOM 920 O O . PHE A 1 110 ? 20.545 -4.895 -14.529 1.00 88.06 110 PHE A O 1
ATOM 927 N N . CYS A 1 111 ? 18.919 -4.101 -13.203 1.00 90.69 111 CYS A N 1
ATOM 928 C CA . CYS A 1 111 ? 19.115 -2.698 -13.567 1.00 90.69 111 CYS A CA 1
ATOM 929 C C . CYS A 1 111 ? 20.496 -2.180 -13.145 1.00 90.69 111 CYS A C 1
ATOM 931 O O . CYS A 1 111 ? 21.112 -1.429 -13.899 1.00 90.69 111 CYS A O 1
ATOM 933 N N . GLN A 1 112 ? 21.000 -2.596 -11.979 1.00 91.25 112 GLN A N 1
ATOM 934 C CA . GLN A 1 112 ? 22.342 -2.237 -11.510 1.00 91.25 112 GLN A CA 1
ATOM 935 C C . GLN A 1 112 ? 23.442 -2.849 -12.383 1.00 91.25 112 GLN A C 1
ATOM 937 O O . GLN A 1 112 ? 24.354 -2.145 -12.802 1.00 91.25 112 GLN A O 1
ATOM 942 N N . GLU A 1 113 ? 23.333 -4.131 -12.734 1.00 92.38 113 GLU A N 1
ATOM 943 C CA . GLU A 1 113 ? 24.284 -4.790 -13.639 1.00 92.38 113 GLU A CA 1
ATOM 944 C C . GLU A 1 113 ? 24.286 -4.138 -15.032 1.00 92.38 113 GLU A C 1
ATOM 946 O O . GLU A 1 113 ? 25.341 -3.980 -15.653 1.00 92.38 113 GLU A O 1
ATOM 951 N N . TRP A 1 114 ? 23.113 -3.719 -15.521 1.00 93.25 114 TRP A N 1
ATOM 952 C CA . TRP A 1 114 ? 23.010 -2.936 -16.750 1.00 93.25 114 TRP A CA 1
ATOM 953 C C . TRP A 1 114 ? 23.704 -1.576 -16.606 1.00 93.25 114 TRP A C 1
ATOM 955 O O . TRP A 1 114 ? 24.519 -1.231 -17.461 1.00 93.25 114 TRP A O 1
ATOM 965 N N . LEU A 1 115 ? 23.440 -0.836 -15.525 1.00 94.06 115 LEU A N 1
ATOM 966 C CA . LEU A 1 115 ? 24.058 0.463 -15.251 1.00 94.06 115 LEU A CA 1
ATOM 967 C C . LEU A 1 115 ? 25.589 0.359 -15.210 1.00 94.06 115 LEU A C 1
ATOM 969 O O . LEU A 1 115 ? 26.267 1.109 -15.908 1.00 94.06 115 LEU A O 1
ATOM 973 N N . ASP A 1 116 ? 26.130 -0.612 -14.473 1.00 92.75 116 ASP A N 1
ATOM 974 C CA . ASP A 1 116 ? 27.574 -0.840 -14.340 1.00 92.75 116 ASP A CA 1
ATOM 975 C C . ASP A 1 116 ? 28.264 -1.114 -15.686 1.00 92.75 116 ASP A C 1
ATOM 977 O O . ASP A 1 116 ? 29.425 -0.749 -15.876 1.00 92.75 116 ASP A O 1
ATOM 981 N N . GLY A 1 117 ? 27.559 -1.744 -16.631 1.00 93.12 117 GLY A N 1
ATOM 982 C CA . GLY A 1 117 ? 28.065 -2.017 -17.978 1.00 93.12 117 GLY A CA 1
ATOM 983 C C . GLY A 1 117 ? 27.971 -0.842 -18.957 1.00 93.12 117 GLY A C 1
ATOM 984 O O . GLY A 1 117 ? 28.573 -0.915 -20.029 1.00 93.12 117 GLY A O 1
ATOM 985 N N . HIS A 1 118 ? 27.216 0.208 -18.622 1.00 92.00 118 HIS A N 1
ATOM 986 C CA . HIS A 1 118 ? 26.922 1.331 -19.524 1.00 92.00 118 HIS A CA 1
ATOM 987 C C . HIS A 1 118 ? 27.391 2.686 -18.992 1.00 92.00 118 HIS A C 1
ATOM 989 O O . HIS A 1 118 ? 27.478 3.637 -19.769 1.00 92.00 118 HIS A O 1
ATOM 995 N N . ILE A 1 119 ? 27.710 2.790 -17.701 1.00 90.50 119 ILE A N 1
ATOM 996 C CA . ILE A 1 119 ? 28.278 4.004 -17.131 1.00 90.50 119 ILE A CA 1
ATOM 997 C C . ILE A 1 119 ? 29.754 4.136 -17.517 1.00 90.50 119 ILE A C 1
ATOM 999 O O . ILE A 1 119 ? 30.575 3.250 -17.272 1.00 90.50 119 ILE A O 1
ATOM 1003 N N . ASP A 1 120 ? 30.103 5.279 -18.095 1.00 85.50 120 ASP A N 1
ATOM 1004 C CA . ASP A 1 120 ? 31.490 5.716 -18.185 1.00 85.50 120 ASP A CA 1
ATOM 1005 C C . ASP A 1 120 ? 31.795 6.552 -16.939 1.00 85.50 120 ASP A C 1
ATOM 1007 O O . ASP A 1 120 ? 31.151 7.565 -16.687 1.00 85.50 120 ASP A O 1
ATOM 1011 N N . ARG A 1 121 ? 32.754 6.112 -16.120 1.00 77.31 121 ARG A N 1
ATOM 1012 C CA . ARG A 1 121 ? 33.096 6.798 -14.861 1.00 77.31 121 ARG A CA 1
ATOM 1013 C C . ARG A 1 121 ? 33.802 8.131 -15.085 1.00 77.31 121 ARG A C 1
ATOM 1015 O O . ARG A 1 121 ? 33.838 8.948 -14.167 1.00 77.31 121 ARG A O 1
ATOM 1022 N N . ASP A 1 122 ? 34.349 8.329 -16.279 1.00 79.75 122 ASP A N 1
ATOM 1023 C CA . ASP A 1 122 ? 35.110 9.516 -16.646 1.00 79.75 122 ASP A CA 1
ATOM 1024 C C . ASP A 1 122 ? 34.282 10.495 -17.502 1.00 79.75 122 ASP A C 1
ATOM 1026 O O . ASP A 1 122 ? 34.769 11.578 -17.841 1.00 79.75 122 ASP A O 1
ATOM 1030 N N . ALA A 1 123 ? 33.025 10.156 -17.818 1.00 80.62 123 ALA A N 1
ATOM 1031 C CA . ALA A 1 123 ? 32.112 10.993 -18.587 1.00 80.62 123 ALA A CA 1
ATOM 1032 C C . ALA A 1 123 ? 30.754 11.167 -17.890 1.00 80.62 123 ALA A C 1
ATOM 1034 O O . ALA A 1 123 ? 30.222 10.262 -17.252 1.00 80.62 123 ALA A O 1
ATOM 1035 N N . ASP A 1 124 ? 30.162 12.349 -18.047 1.00 83.56 124 ASP A N 1
ATOM 1036 C CA . ASP A 1 124 ? 28.780 12.578 -17.632 1.00 83.56 124 ASP A CA 1
ATOM 1037 C C . ASP A 1 124 ? 27.833 11.872 -18.614 1.00 83.56 124 ASP A C 1
ATOM 1039 O O . ASP A 1 124 ? 27.877 12.129 -19.818 1.00 83.56 124 ASP A O 1
ATOM 1043 N N . THR A 1 125 ? 27.021 10.945 -18.105 1.00 86.06 125 THR A N 1
ATOM 1044 C CA . THR A 1 125 ? 26.132 10.070 -18.892 1.00 86.06 125 THR A CA 1
ATOM 1045 C C . THR A 1 125 ? 24.684 10.169 -18.389 1.00 86.06 125 THR A C 1
ATOM 1047 O O . THR A 1 125 ? 24.120 9.185 -17.896 1.00 86.06 125 THR A O 1
ATOM 1050 N N . PRO A 1 126 ? 24.052 11.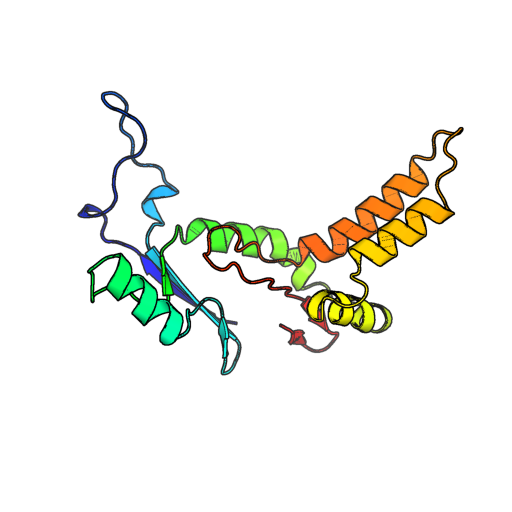357 -18.462 1.00 90.50 126 PRO A N 1
ATOM 1051 C CA . PRO A 1 126 ? 22.727 11.588 -17.887 1.00 90.50 126 PRO A CA 1
ATOM 1052 C C . PRO A 1 126 ? 21.647 10.675 -18.485 1.00 90.50 126 PRO A C 1
ATOM 1054 O O . PRO A 1 126 ? 20.745 10.253 -17.766 1.00 90.50 126 PRO A O 1
ATOM 1057 N N . GLU A 1 127 ? 21.764 10.294 -19.758 1.00 92.50 127 GLU A N 1
ATOM 1058 C CA . GLU A 1 127 ? 20.820 9.389 -20.421 1.00 92.50 127 GLU A CA 1
ATOM 1059 C C . GLU A 1 127 ? 20.869 7.966 -19.838 1.00 92.50 127 GLU A C 1
ATOM 1061 O O . GLU A 1 127 ? 19.842 7.294 -19.743 1.00 92.50 127 GLU A O 1
ATOM 1066 N N . VAL A 1 128 ? 22.051 7.498 -19.416 1.00 92.88 128 VAL A N 1
ATOM 1067 C CA . VAL A 1 128 ? 22.211 6.176 -18.785 1.00 92.88 128 VAL A CA 1
ATOM 1068 C C . VAL A 1 128 ? 21.502 6.161 -17.432 1.00 92.88 128 VAL A C 1
ATOM 1070 O O . VAL A 1 128 ? 20.753 5.231 -17.127 1.00 92.88 128 VAL A O 1
ATOM 1073 N N . TRP A 1 129 ? 21.685 7.224 -16.648 1.00 92.38 129 TRP A N 1
ATOM 1074 C CA . TRP A 1 129 ? 20.994 7.400 -15.376 1.00 92.38 129 TRP A CA 1
ATOM 1075 C C . TRP A 1 129 ? 19.481 7.508 -15.548 1.00 92.38 129 TRP A C 1
ATOM 1077 O O . TRP A 1 129 ? 18.742 6.889 -14.788 1.00 92.38 129 TRP A O 1
ATOM 1087 N N . GLU A 1 130 ? 19.005 8.242 -16.553 1.00 95.12 130 GLU A N 1
ATOM 1088 C CA . GLU A 1 130 ? 17.575 8.355 -16.845 1.00 95.12 130 GLU A CA 1
ATOM 1089 C C . GLU A 1 130 ? 16.944 6.989 -17.154 1.00 95.12 130 GLU A C 1
ATOM 1091 O O . GLU A 1 130 ? 15.902 6.653 -16.592 1.00 95.12 130 GLU A O 1
ATOM 1096 N N . ILE A 1 131 ? 17.586 6.168 -17.993 1.00 94.62 131 ILE A N 1
ATOM 1097 C CA . ILE A 1 131 ? 17.104 4.812 -18.297 1.00 94.62 131 ILE A CA 1
ATOM 1098 C C . ILE A 1 131 ? 17.057 3.958 -17.029 1.00 94.62 131 ILE A C 1
ATOM 1100 O O . ILE A 1 131 ? 16.053 3.286 -16.787 1.00 94.62 131 ILE A O 1
ATOM 1104 N N . PHE A 1 132 ? 18.112 4.007 -16.212 1.00 94.00 132 PHE A N 1
ATOM 1105 C CA . PHE A 1 132 ? 18.163 3.290 -14.942 1.00 94.00 132 PHE A CA 1
ATOM 1106 C C . PHE A 1 132 ? 17.009 3.704 -14.019 1.00 94.00 132 PHE A C 1
ATOM 1108 O O . PHE A 1 132 ? 16.251 2.842 -13.575 1.00 94.00 132 PHE A O 1
ATOM 1115 N N . TYR A 1 133 ? 16.819 5.009 -13.791 1.00 94.44 133 TYR A N 1
ATOM 1116 C CA . TYR A 1 133 ? 15.756 5.513 -12.921 1.00 94.44 133 TYR A CA 1
ATOM 1117 C C . TYR A 1 133 ? 14.366 5.181 -13.450 1.00 94.44 133 TYR A C 1
ATOM 1119 O O . TYR A 1 133 ? 13.506 4.773 -12.675 1.00 94.44 133 TYR A O 1
ATOM 1127 N N . ASN A 1 134 ? 14.137 5.301 -14.757 1.00 94.50 134 ASN A N 1
ATOM 1128 C CA . ASN A 1 134 ? 12.855 4.943 -15.357 1.00 94.50 134 ASN A CA 1
ATOM 1129 C C . ASN A 1 134 ? 12.564 3.447 -15.185 1.00 94.50 134 ASN A C 1
ATOM 1131 O O . ASN A 1 134 ? 11.450 3.075 -1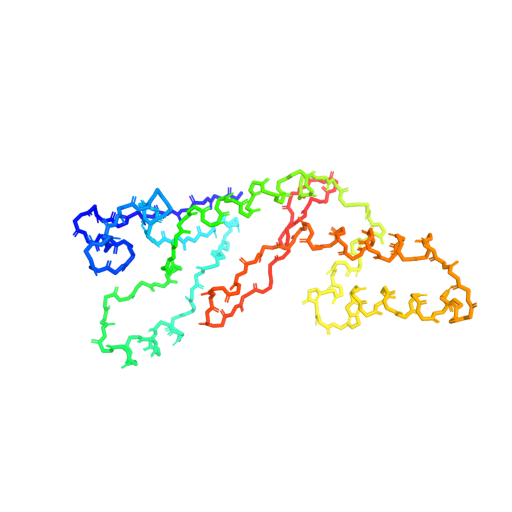4.822 1.00 94.50 134 ASN A O 1
ATOM 1135 N N . ALA A 1 135 ? 13.566 2.587 -15.387 1.00 91.81 135 ALA A N 1
ATOM 1136 C CA . ALA A 1 135 ? 13.422 1.149 -15.201 1.00 91.81 135 ALA A CA 1
ATOM 1137 C C . ALA A 1 135 ? 13.150 0.780 -13.734 1.00 91.81 135 ALA A C 1
ATOM 1139 O O . ALA A 1 135 ? 12.249 -0.018 -13.470 1.00 91.81 135 ALA A O 1
ATOM 1140 N N . THR A 1 136 ? 13.881 1.348 -12.769 1.00 91.31 136 THR A N 1
ATOM 1141 C CA . THR A 1 136 ? 13.646 1.066 -11.344 1.00 91.31 136 THR A CA 1
ATOM 1142 C C . THR A 1 136 ? 12.319 1.644 -10.865 1.00 91.31 136 THR A C 1
ATOM 1144 O O . THR A 1 136 ? 11.551 0.941 -10.219 1.00 91.31 136 THR A O 1
ATOM 1147 N N . ASN A 1 137 ? 11.985 2.882 -11.235 1.00 92.50 137 ASN A N 1
ATOM 1148 C CA . ASN A 1 137 ? 10.729 3.506 -10.816 1.00 92.50 137 ASN A CA 1
ATOM 1149 C C . ASN A 1 137 ? 9.515 2.760 -11.369 1.00 92.50 137 ASN A C 1
ATOM 1151 O O . ASN A 1 137 ? 8.526 2.610 -10.662 1.00 92.50 137 ASN A O 1
ATOM 1155 N N . TRP A 1 138 ? 9.602 2.219 -12.586 1.00 92.12 138 TRP A N 1
ATOM 1156 C CA . TRP A 1 138 ? 8.498 1.481 -13.196 1.00 92.12 138 TRP A CA 1
ATOM 1157 C C . TRP A 1 138 ? 8.008 0.296 -12.342 1.00 92.12 138 TRP A C 1
ATOM 1159 O O . TRP A 1 138 ? 6.799 0.051 -12.282 1.00 92.12 138 TRP A O 1
ATOM 1169 N N . ILE A 1 139 ? 8.904 -0.434 -11.661 1.00 89.31 139 ILE A N 1
ATOM 1170 C CA . ILE A 1 139 ? 8.486 -1.519 -10.755 1.00 89.31 139 ILE A CA 1
ATOM 1171 C C . ILE A 1 139 ? 8.022 -0.983 -9.391 1.00 89.31 139 ILE A C 1
ATOM 1173 O O . ILE A 1 139 ? 7.038 -1.479 -8.843 1.00 89.31 139 ILE A O 1
ATOM 1177 N N . GLU A 1 140 ? 8.675 0.058 -8.870 1.00 90.31 140 GLU A N 1
ATOM 1178 C CA . GLU A 1 140 ? 8.364 0.681 -7.572 1.00 90.31 140 GLU A CA 1
ATOM 1179 C C . GLU A 1 140 ? 7.003 1.394 -7.569 1.00 90.31 140 GLU A C 1
ATOM 1181 O O . GLU A 1 140 ? 6.268 1.384 -6.584 1.00 90.31 140 GLU A O 1
ATOM 1186 N N . GLU A 1 141 ? 6.590 1.961 -8.700 1.00 93.69 141 GLU A N 1
ATOM 1187 C CA . GLU A 1 141 ? 5.258 2.550 -8.885 1.00 93.69 141 GLU A CA 1
ATOM 1188 C C . GLU A 1 141 ? 4.121 1.517 -8.764 1.00 93.69 141 GLU A C 1
ATOM 1190 O O . GLU A 1 141 ? 2.952 1.881 -8.618 1.00 93.69 141 GLU A O 1
ATOM 1195 N N . ARG A 1 142 ? 4.466 0.225 -8.801 1.00 92.94 142 ARG A N 1
ATOM 1196 C CA . ARG A 1 142 ? 3.563 -0.923 -8.643 1.00 92.94 142 ARG A CA 1
ATOM 1197 C C . ARG A 1 142 ? 3.733 -1.631 -7.296 1.00 92.94 142 ARG A C 1
ATOM 1199 O O . ARG A 1 142 ? 3.064 -2.639 -7.066 1.00 92.94 142 ARG A O 1
ATOM 1206 N N . TYR A 1 143 ? 4.567 -1.097 -6.406 1.00 92.06 143 TYR A N 1
ATOM 1207 C CA . TYR A 1 143 ? 4.830 -1.627 -5.072 1.00 92.06 143 TYR A CA 1
ATOM 1208 C C . TYR A 1 143 ? 3.966 -0.945 -4.001 1.00 92.06 143 TYR A C 1
ATOM 1210 O O . TYR A 1 143 ? 3.963 0.284 -3.870 1.00 92.06 143 TYR A O 1
ATOM 1218 N N . LEU A 1 144 ? 3.241 -1.753 -3.223 1.00 93.00 144 LEU A N 1
ATOM 1219 C CA . LEU A 1 144 ? 2.480 -1.300 -2.063 1.00 93.00 144 LEU A CA 1
ATOM 1220 C C . LEU A 1 144 ? 3.388 -1.306 -0.833 1.00 93.00 144 LEU A C 1
ATOM 1222 O O . LEU A 1 144 ? 3.762 -2.369 -0.335 1.00 93.00 144 LEU A O 1
ATOM 1226 N N . ASP A 1 145 ? 3.701 -0.114 -0.328 1.00 90.12 145 ASP A N 1
ATOM 1227 C CA . ASP A 1 145 ? 4.525 0.040 0.864 1.00 90.12 145 ASP A CA 1
ATOM 1228 C C . ASP A 1 145 ? 3.778 -0.447 2.113 1.00 90.12 145 ASP A C 1
ATOM 1230 O O . ASP A 1 145 ? 2.674 -0.002 2.437 1.00 90.12 145 ASP A O 1
ATOM 1234 N N . THR A 1 146 ? 4.406 -1.382 2.819 1.00 92.56 146 THR A N 1
ATOM 1235 C CA . THR A 1 146 ? 3.934 -1.922 4.095 1.00 92.56 146 THR A CA 1
ATOM 1236 C C . THR A 1 146 ? 5.012 -1.842 5.174 1.00 92.56 146 THR A C 1
ATOM 1238 O O . THR A 1 146 ? 4.984 -2.592 6.147 1.00 92.56 146 THR A O 1
ATOM 1241 N N . GLY A 1 147 ? 5.980 -0.929 5.037 1.00 90.44 147 GLY A N 1
ATOM 1242 C CA . GLY A 1 147 ? 7.073 -0.744 5.996 1.00 90.44 147 GLY A CA 1
ATOM 1243 C C . GLY A 1 147 ? 6.612 -0.389 7.416 1.00 90.44 147 GLY A C 1
ATOM 1244 O O . GLY A 1 147 ? 7.371 -0.555 8.367 1.00 90.44 147 GLY A O 1
ATOM 1245 N N . TYR A 1 148 ? 5.360 0.050 7.577 1.00 88.19 148 TYR A N 1
ATOM 1246 C CA . TYR A 1 148 ? 4.706 0.252 8.874 1.00 88.19 148 TYR A CA 1
ATOM 1247 C C . TYR A 1 148 ? 4.231 -1.055 9.542 1.00 88.19 148 TYR A C 1
ATOM 1249 O O . TYR A 1 148 ? 3.809 -1.025 10.696 1.00 88.19 148 TYR A O 1
ATOM 1257 N N . LEU A 1 149 ? 4.302 -2.202 8.858 1.00 89.38 149 LEU A N 1
ATOM 1258 C CA . LEU A 1 149 ? 3.963 -3.522 9.394 1.00 89.38 149 LEU A CA 1
ATOM 1259 C C . LEU A 1 149 ? 5.191 -4.248 9.947 1.00 89.38 149 LEU A C 1
ATOM 1261 O O . LEU A 1 149 ? 6.328 -4.013 9.536 1.00 89.38 149 LEU A O 1
ATOM 1265 N N . SER A 1 150 ? 4.959 -5.178 10.876 1.00 85.56 150 SER A N 1
ATOM 1266 C CA . SER A 1 150 ? 6.022 -5.993 11.466 1.00 85.56 150 SER A CA 1
ATOM 1267 C C . SER A 1 150 ? 5.585 -7.458 11.592 1.00 85.56 150 SER A C 1
ATOM 1269 O O . SER A 1 150 ? 4.783 -7.772 12.470 1.00 85.56 150 SER A O 1
ATOM 1271 N N . PRO A 1 151 ? 6.105 -8.376 10.755 1.00 86.38 151 PRO A N 1
ATOM 1272 C CA . PRO A 1 151 ? 6.978 -8.105 9.610 1.00 86.38 151 PRO A CA 1
ATOM 1273 C C . PRO A 1 151 ? 6.244 -7.335 8.499 1.00 86.38 151 PRO A C 1
ATOM 1275 O O . PRO A 1 151 ? 5.023 -7.431 8.378 1.00 86.38 151 PRO A O 1
ATOM 1278 N N . SER A 1 152 ? 6.996 -6.597 7.681 1.00 87.12 152 SER A N 1
ATOM 1279 C CA . SER A 1 152 ? 6.473 -6.030 6.437 1.00 87.12 152 SER A CA 1
ATOM 1280 C C . SER A 1 152 ? 6.204 -7.129 5.405 1.00 87.12 152 SER A C 1
ATOM 1282 O O . SER A 1 152 ? 6.711 -8.251 5.506 1.00 87.12 152 SER A O 1
ATOM 1284 N N . ALA A 1 153 ? 5.388 -6.806 4.407 1.00 85.31 153 ALA A N 1
ATOM 1285 C CA . ALA A 1 153 ? 5.065 -7.671 3.284 1.00 85.31 153 ALA A CA 1
ATOM 1286 C C . ALA A 1 153 ? 5.405 -6.977 1.963 1.00 85.31 153 ALA A C 1
ATOM 1288 O O . ALA A 1 153 ? 4.953 -5.864 1.698 1.00 85.31 153 ALA A O 1
ATOM 1289 N N . ASN A 1 154 ? 6.147 -7.657 1.095 1.00 85.81 154 ASN A N 1
ATOM 1290 C CA . ASN A 1 154 ? 6.432 -7.108 -0.221 1.00 85.81 154 ASN A CA 1
ATOM 1291 C C . ASN A 1 154 ? 5.278 -7.454 -1.171 1.00 85.81 154 ASN A C 1
ATOM 1293 O O . ASN A 1 154 ? 5.087 -8.625 -1.504 1.00 85.81 154 ASN A O 1
ATOM 1297 N N . ILE A 1 155 ? 4.485 -6.455 -1.565 1.00 89.38 155 ILE A N 1
ATOM 1298 C CA . ILE A 1 155 ? 3.292 -6.648 -2.397 1.00 89.38 155 ILE A CA 1
ATOM 1299 C C . ILE A 1 155 ? 3.433 -5.806 -3.661 1.00 89.38 155 ILE A C 1
ATOM 1301 O O . ILE A 1 155 ? 3.461 -4.579 -3.592 1.00 89.38 155 ILE A O 1
ATOM 1305 N N . TRP A 1 156 ? 3.455 -6.466 -4.817 1.00 90.25 156 TRP A N 1
ATOM 1306 C CA . TRP A 1 156 ? 3.358 -5.807 -6.117 1.00 90.25 156 TRP A CA 1
ATOM 1307 C C . TRP A 1 156 ? 1.984 -6.054 -6.720 1.00 90.25 156 TRP A C 1
ATOM 1309 O O . TRP A 1 156 ? 1.423 -7.138 -6.592 1.00 90.25 156 TRP A O 1
ATOM 1319 N N . ILE A 1 157 ? 1.435 -5.040 -7.380 1.00 90.25 157 ILE A N 1
ATOM 1320 C CA . ILE A 1 157 ? 0.116 -5.100 -8.009 1.00 90.25 157 ILE A CA 1
ATOM 1321 C C . ILE A 1 157 ? 0.276 -4.668 -9.461 1.00 90.25 157 ILE A C 1
ATOM 1323 O O . ILE A 1 157 ? 0.809 -3.596 -9.735 1.00 90.25 157 ILE A O 1
ATOM 1327 N N . TRP A 1 158 ? -0.187 -5.475 -10.413 1.00 90.69 158 TRP A N 1
ATOM 1328 C CA . TRP A 1 158 ? -0.097 -5.114 -11.828 1.00 90.69 158 TRP A CA 1
ATOM 1329 C C . TRP A 1 158 ? -1.221 -5.733 -12.653 1.00 90.69 158 TRP A C 1
ATOM 1331 O O . TRP A 1 158 ? -1.775 -6.771 -12.303 1.00 90.69 158 TRP A O 1
ATOM 1341 N N . ALA A 1 159 ? -1.556 -5.117 -13.781 1.00 87.38 159 ALA A N 1
ATOM 1342 C CA . ALA A 1 159 ? -2.443 -5.707 -14.772 1.00 87.38 159 ALA A CA 1
ATOM 1343 C C . ALA A 1 159 ? -1.656 -6.559 -15.771 1.00 87.38 159 ALA A C 1
ATOM 1345 O O . ALA A 1 159 ? -0.624 -6.135 -16.287 1.00 87.38 159 ALA A O 1
ATOM 1346 N N . ASP A 1 160 ? -2.159 -7.751 -16.083 1.00 79.00 160 ASP A N 1
ATOM 1347 C CA . ASP A 1 160 ? -1.873 -8.396 -17.360 1.00 79.00 160 ASP A CA 1
ATOM 1348 C C . ASP A 1 160 ? -2.929 -7.967 -18.400 1.00 79.00 160 ASP A C 1
ATOM 1350 O O . ASP A 1 160 ? -3.917 -7.304 -18.076 1.00 79.00 160 ASP A O 1
ATOM 1354 N N . ASN A 1 161 ? -2.748 -8.342 -19.670 1.00 68.31 161 ASN A N 1
ATOM 1355 C CA . ASN A 1 161 ? -3.665 -8.005 -20.773 1.00 68.31 161 ASN A CA 1
ATOM 1356 C C . ASN A 1 161 ? -5.114 -8.536 -20.606 1.00 68.31 161 ASN A C 1
ATOM 1358 O O . ASN A 1 161 ? -5.923 -8.432 -21.531 1.00 68.31 161 ASN A O 1
ATOM 1362 N N . ARG A 1 162 ? -5.452 -9.163 -19.472 1.00 60.66 162 ARG A N 1
ATOM 1363 C CA . ARG A 1 162 ? -6.748 -9.791 -19.194 1.00 60.66 162 ARG A CA 1
ATOM 1364 C C . ARG A 1 162 ? -7.329 -9.394 -17.829 1.00 60.66 162 ARG A C 1
ATOM 1366 O O . ARG A 1 162 ? -8.553 -9.332 -17.722 1.00 60.66 162 ARG A O 1
ATOM 1373 N N . THR A 1 163 ? -6.501 -9.125 -16.817 1.00 59.97 163 THR A N 1
ATOM 1374 C CA . THR A 1 163 ? -6.876 -9.010 -15.395 1.00 59.97 163 THR A CA 1
ATOM 1375 C C . THR A 1 163 ? -5.788 -8.336 -14.543 1.00 59.97 163 THR A C 1
ATOM 1377 O O . THR A 1 163 ? -4.601 -8.471 -14.816 1.00 59.97 163 THR A O 1
ATOM 1380 N N . VAL A 1 164 ? -6.172 -7.681 -13.437 1.00 60.88 164 VAL A N 1
ATOM 1381 C CA . VAL A 1 164 ? -5.218 -7.293 -12.374 1.00 60.88 164 VAL A CA 1
ATOM 1382 C C . VAL A 1 164 ? -4.785 -8.545 -11.601 1.00 60.88 164 VAL A C 1
ATOM 1384 O O . VAL A 1 164 ? -5.639 -9.252 -11.062 1.00 60.88 164 VAL A O 1
ATOM 1387 N N . THR A 1 165 ? -3.480 -8.813 -11.572 1.00 63.31 165 THR A N 1
ATOM 1388 C CA . THR A 1 165 ? -2.821 -9.927 -10.874 1.00 63.31 165 THR A CA 1
ATOM 1389 C C . THR A 1 165 ? -2.074 -9.404 -9.641 1.00 63.31 165 THR A C 1
ATOM 1391 O O . THR A 1 165 ? -1.637 -8.251 -9.610 1.00 63.31 165 THR A O 1
ATOM 1394 N N . LEU A 1 166 ? -1.996 -10.251 -8.613 1.00 55.31 166 LEU A N 1
ATOM 1395 C CA . LEU A 1 166 ? -1.310 -10.024 -7.338 1.00 55.31 166 LEU A CA 1
ATOM 1396 C C . LEU A 1 166 ? -0.190 -11.051 -7.174 1.00 55.31 166 LEU A C 1
ATOM 1398 O O . LEU A 1 166 ? -0.401 -12.197 -7.645 1.00 55.31 166 LEU A O 1
#

pLDDT: mean 89.67, std 7.28, range [55.31, 96.81]

Sequence (166 aa):
MLFHFELENLEDIEPWGNPPDLALSWFGLSAGNYHIKAGMTELLRYSDECVRAFREKARDDTLTPYVDYYVARLYEDILRMHPHVIEPVPDFLIPYIRRELAGENSWFQFCQEWLDGHIDRDADTPEVWEIFYNATNWIEERYLDTGYLSPSANIWIWADNRTVTL

Secondary structure (DSSP, 8-state):
-EEEEEEPPTTTPPPBS-TT--B--TTGGG-EEEEEEETTEEESB--HHHHHHHHHHHT-TT--SBEES-HHHHHHHHHHHHHHHSSBPPTTTHHHHHHHHHTSS-HHHHHHHHHHHH--TTS--HHHHHHHHHHHHHHHTTEE--TTSSS---EE-EE-SSSEE-

Radius of gyration: 20.27 Å; chains: 1; bounding box: 49×40×50 Å

Foldseek 3Di:
DDKDWDWDDPVVQFFDDDPPDTHDDPQSRQFTWIWDDDPPDIHQFADPVVLVVVCVVVVHPPDHRTDGHRPVLQVVLCVQLVVLQEPADPPVCVVQLVCCVVVHCHQLNVLVVQLVVPDDPVDDDVVSVVVSCVSVVSQVSQWRDQVVDVVGDTDGWHHHPPGIDD